Protein AF-A0A8T3MJB3-F1 (afdb_monomer_lite)

Radius of gyration: 15.02 Å; chains: 1; bounding box: 34×28×43 Å

Secondary structure (DSSP, 8-state):
---S--EEEES---HHHHHHHHHHHHHHSTT-EEEE-----SS-SS-BHHHHHHHHHHHHHHHHHTTT--SEEE-----B--SSS-TT-

Structure (mmCIF, N/CA/C/O backbone):
data_AF-A0A8T3MJB3-F1
#
_entry.id   AF-A0A8T3MJB3-F1
#
loop_
_atom_site.group_PDB
_atom_site.id
_atom_site.type_symbol
_atom_site.label_atom_id
_atom_site.label_alt_id
_atom_site.label_comp_id
_atom_site.label_asym_id
_atom_site.label_entity_id
_atom_site.label_seq_id
_atom_site.pdbx_PDB_ins_code
_atom_site.Cartn_x
_atom_site.Cartn_y
_atom_site.Cartn_z
_atom_site.occupancy
_atom_site.B_iso_or_equiv
_atom_site.auth_seq_id
_atom_site.auth_comp_id
_atom_site.auth_asym_id
_atom_site.auth_atom_id
_atom_site.pdbx_PDB_model_num
ATOM 1 N N . MET A 1 1 ? 0.015 -16.822 15.514 1.00 66.69 1 MET A N 1
ATOM 2 C CA . MET A 1 1 ? -0.677 -15.801 16.326 1.00 66.69 1 MET A CA 1
ATOM 3 C C . MET A 1 1 ? -1.033 -14.631 15.425 1.00 66.69 1 MET A C 1
ATOM 5 O O . MET A 1 1 ? -0.201 -14.314 14.581 1.00 66.69 1 MET A O 1
ATOM 9 N N . PRO A 1 2 ? -2.235 -14.044 15.543 1.00 77.88 2 PRO A N 1
ATOM 10 C CA . PRO A 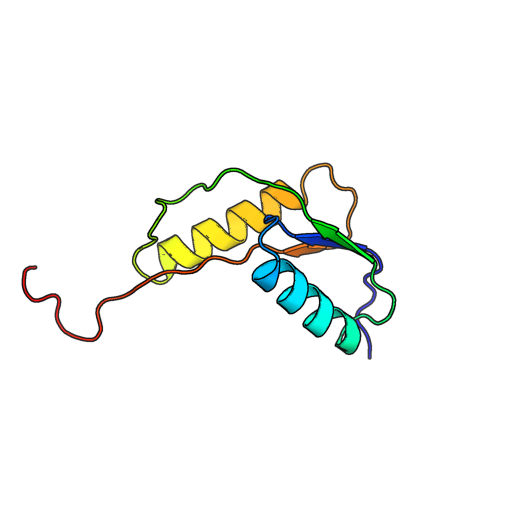1 2 ? -2.565 -12.814 14.828 1.00 77.88 2 PRO A CA 1
ATOM 11 C C . PRO A 1 2 ? -1.707 -11.646 15.337 1.00 77.88 2 PRO A C 1
ATOM 13 O O . PRO A 1 2 ? -1.288 -11.637 16.495 1.00 77.88 2 PRO A O 1
ATOM 16 N N . LEU A 1 3 ? -1.421 -10.685 14.460 1.00 86.69 3 LEU A N 1
ATOM 17 C CA . LEU A 1 3 ? -0.697 -9.461 14.796 1.00 86.69 3 LEU A CA 1
ATOM 18 C C . LEU A 1 3 ? -1.533 -8.608 15.761 1.00 86.69 3 LEU A C 1
ATOM 20 O O . LEU A 1 3 ? -2.745 -8.479 15.589 1.00 86.69 3 LEU A O 1
ATOM 24 N N . ALA A 1 4 ? -0.879 -7.986 16.741 1.00 89.94 4 ALA A N 1
ATOM 25 C CA . ALA A 1 4 ? -1.505 -7.057 17.683 1.00 89.94 4 ALA A CA 1
ATOM 26 C C . ALA A 1 4 ? -1.668 -5.657 17.056 1.00 89.94 4 ALA A C 1
ATOM 28 O O . ALA A 1 4 ? -1.054 -4.692 17.496 1.00 89.94 4 ALA A O 1
ATOM 29 N N . VAL A 1 5 ? -2.450 -5.576 15.978 1.00 93.88 5 VAL A N 1
ATOM 30 C CA . VAL A 1 5 ? -2.709 -4.356 15.199 1.00 93.88 5 VAL A CA 1
ATOM 31 C C . VAL A 1 5 ? -4.216 -4.217 15.026 1.00 93.88 5 VAL A C 1
ATOM 33 O O . VAL A 1 5 ? -4.878 -5.139 14.553 1.00 93.88 5 VAL A O 1
ATOM 36 N N . SER A 1 6 ? -4.756 -3.058 15.386 1.00 95.81 6 SER A N 1
ATOM 37 C CA . SER A 1 6 ? -6.195 -2.776 15.394 1.00 95.81 6 SER A CA 1
ATOM 38 C C . SER A 1 6 ? -6.625 -1.787 14.309 1.00 95.81 6 SER A C 1
ATOM 40 O O . SER A 1 6 ? -7.790 -1.773 13.916 1.00 95.81 6 SER A O 1
ATOM 42 N N . SER A 1 7 ? -5.689 -1.009 13.765 1.00 98.25 7 SER A N 1
ATOM 43 C CA . SER A 1 7 ? -5.963 -0.002 12.742 1.00 98.25 7 SER A CA 1
ATOM 44 C C . SER A 1 7 ? -4.841 0.102 11.708 1.00 98.25 7 SER A C 1
ATOM 46 O O . SER A 1 7 ? -3.656 0.015 12.023 1.00 98.25 7 SER A O 1
ATOM 48 N N . ALA A 1 8 ? -5.211 0.292 10.447 1.00 98.44 8 ALA A N 1
ATOM 49 C CA . ALA A 1 8 ? -4.277 0.452 9.345 1.00 98.44 8 ALA A CA 1
ATOM 50 C C . ALA A 1 8 ? -4.772 1.508 8.359 1.00 98.44 8 ALA A C 1
ATOM 52 O O . ALA A 1 8 ? -5.972 1.636 8.109 1.00 98.44 8 ALA A O 1
ATOM 53 N N . VAL A 1 9 ? -3.837 2.222 7.743 1.00 98.75 9 VAL A N 1
ATOM 54 C CA . VAL A 1 9 ? -4.124 3.229 6.720 1.00 98.75 9 VAL A CA 1
ATOM 55 C C . VAL A 1 9 ? -3.364 2.922 5.433 1.00 98.75 9 VAL A C 1
ATOM 57 O O . VAL A 1 9 ? -2.175 2.610 5.452 1.00 98.75 9 VAL A O 1
ATOM 60 N N . VAL A 1 10 ? -4.047 3.002 4.291 1.00 98.69 10 VAL A N 1
ATOM 61 C CA . VAL A 1 10 ? -3.453 2.805 2.961 1.00 98.69 10 VAL A CA 1
ATOM 62 C C . VAL A 1 10 ? -3.217 4.159 2.297 1.00 98.69 10 VAL A C 1
ATOM 64 O O . VAL A 1 10 ? -4.160 4.919 2.090 1.00 98.69 10 VAL A O 1
ATOM 67 N N . GLY A 1 11 ? -1.977 4.439 1.892 1.00 98.12 11 GLY A N 1
ATOM 68 C CA . GLY A 1 11 ? -1.572 5.627 1.128 1.00 98.12 11 GLY A CA 1
ATOM 69 C C . GLY A 1 11 ? -1.971 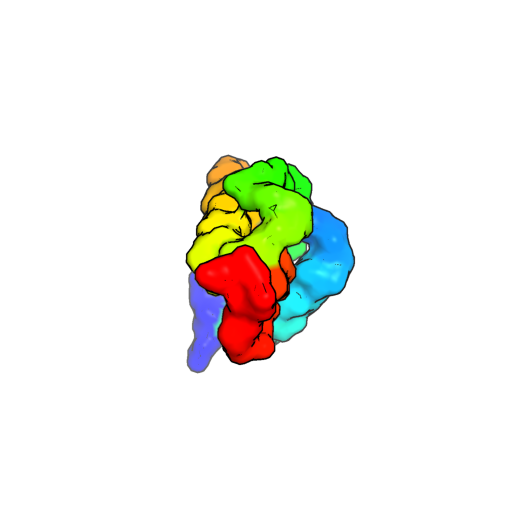5.582 -0.348 1.00 98.12 11 GLY A C 1
ATOM 70 O O . GLY A 1 11 ? -1.169 5.883 -1.237 1.00 98.12 11 GLY A O 1
ATOM 71 N N . SER A 1 12 ? -3.188 5.126 -0.632 1.00 97.56 12 SER A N 1
ATOM 72 C CA . SER A 1 12 ? -3.808 5.142 -1.951 1.00 97.56 12 SER A CA 1
ATOM 73 C C . SER A 1 12 ? -5.315 4.947 -1.818 1.00 97.56 12 SER A C 1
ATOM 75 O O . SER A 1 12 ? -5.767 4.117 -1.036 1.00 97.56 12 SER A O 1
ATOM 77 N N . THR A 1 13 ? -6.091 5.643 -2.647 1.00 97.56 13 THR A N 1
ATOM 78 C CA . THR A 1 13 ? -7.535 5.412 -2.814 1.00 97.56 13 THR A CA 1
ATOM 79 C C . THR A 1 13 ? -7.858 4.449 -3.962 1.00 97.56 13 THR A C 1
ATOM 81 O O . THR A 1 13 ? -9.027 4.234 -4.268 1.00 97.56 13 THR A O 1
ATOM 84 N N . ASN A 1 14 ? -6.847 3.844 -4.603 1.00 97.50 14 ASN A N 1
ATOM 85 C CA . ASN A 1 14 ? -7.068 2.853 -5.654 1.00 97.50 14 ASN A CA 1
ATOM 86 C C . ASN A 1 14 ? -7.754 1.597 -5.064 1.00 97.50 14 ASN A C 1
ATOM 88 O O . ASN A 1 14 ? -7.170 0.960 -4.178 1.00 97.50 14 ASN A O 1
ATOM 92 N N . PRO A 1 15 ? -8.937 1.190 -5.569 1.00 98.00 15 PRO A N 1
ATOM 93 C CA . PRO A 1 15 ? -9.700 0.079 -4.999 1.00 98.00 15 PRO A CA 1
ATOM 94 C C . PRO A 1 15 ? -8.931 -1.245 -4.932 1.00 98.00 15 PRO A C 1
ATOM 96 O O . PRO A 1 15 ? -9.047 -1.961 -3.940 1.00 98.00 15 PRO A O 1
ATOM 99 N N . ALA A 1 16 ? -8.106 -1.555 -5.937 1.00 97.88 16 ALA A N 1
ATOM 100 C CA . ALA A 1 16 ? -7.329 -2.792 -5.971 1.00 97.88 16 ALA A CA 1
ATOM 101 C C . ALA A 1 16 ? -6.242 -2.810 -4.885 1.00 97.88 16 ALA A C 1
ATOM 103 O O . ALA A 1 16 ? -6.093 -3.804 -4.173 1.00 97.88 16 ALA A O 1
ATOM 104 N N . LYS A 1 17 ? -5.531 -1.687 -4.696 1.00 97.62 17 LYS A N 1
ATOM 105 C CA . LYS A 1 17 ? -4.503 -1.553 -3.647 1.00 97.62 17 LYS A CA 1
ATOM 106 C C . LYS A 1 17 ? -5.126 -1.677 -2.251 1.00 97.62 17 LYS A C 1
ATOM 108 O O . LYS A 1 17 ? -4.608 -2.402 -1.405 1.00 97.62 17 LYS A O 1
ATOM 113 N N . VAL A 1 18 ? -6.269 -1.025 -2.025 1.00 98.56 18 VAL A N 1
ATOM 114 C CA . VAL A 1 18 ? -6.995 -1.103 -0.746 1.00 98.56 18 VAL A CA 1
ATOM 115 C C . VAL A 1 18 ? -7.513 -2.523 -0.488 1.00 98.56 18 VAL A C 1
ATOM 117 O O . VAL A 1 18 ? -7.362 -3.038 0.620 1.00 98.56 18 VAL A O 1
ATOM 120 N N . ALA A 1 19 ? -8.089 -3.180 -1.498 1.00 98.44 19 ALA A N 1
ATOM 121 C CA . ALA A 1 19 ? -8.590 -4.548 -1.378 1.00 98.44 19 ALA A CA 1
ATOM 122 C C . ALA A 1 19 ? -7.474 -5.552 -1.046 1.00 98.44 19 ALA A C 1
ATOM 124 O O . ALA A 1 19 ? -7.669 -6.408 -0.183 1.00 98.44 19 ALA A O 1
ATOM 125 N N . ALA A 1 20 ? -6.292 -5.411 -1.656 1.00 98.38 20 ALA A N 1
ATOM 126 C CA . ALA A 1 20 ? -5.136 -6.259 -1.365 1.00 98.38 20 ALA A CA 1
ATOM 127 C C . ALA A 1 20 ? -4.701 -6.165 0.111 1.00 98.38 20 ALA A C 1
ATOM 129 O O . ALA A 1 20 ? -4.475 -7.189 0.766 1.00 98.38 20 ALA A O 1
ATOM 130 N N . VAL A 1 21 ? -4.654 -4.948 0.668 1.00 98.31 21 VAL A N 1
ATOM 131 C CA . VAL A 1 21 ? -4.328 -4.735 2.090 1.00 98.31 21 VAL A CA 1
ATOM 132 C C . V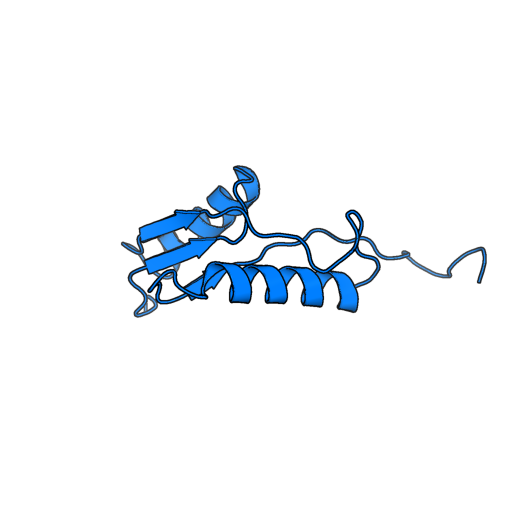AL A 1 21 ? -5.412 -5.323 2.995 1.00 98.31 21 VAL A C 1
ATOM 134 O O . VAL A 1 21 ? -5.090 -6.048 3.936 1.00 98.31 21 VAL A O 1
ATOM 137 N N . ARG A 1 22 ? -6.697 -5.091 2.687 1.00 98.38 22 ARG A N 1
ATOM 138 C CA . ARG A 1 22 ? -7.819 -5.667 3.452 1.00 98.38 22 ARG A CA 1
ATOM 139 C C . ARG A 1 22 ? -7.773 -7.192 3.484 1.00 98.38 22 ARG A C 1
ATOM 141 O O . ARG A 1 22 ? -7.903 -7.772 4.556 1.00 98.38 22 ARG A O 1
ATOM 148 N N . ALA A 1 23 ? -7.560 -7.839 2.339 1.00 98.19 23 ALA A N 1
ATOM 149 C CA . ALA A 1 23 ? -7.486 -9.296 2.251 1.00 98.19 23 ALA A CA 1
ATOM 150 C C . ALA A 1 23 ? -6.308 -9.866 3.059 1.00 98.19 23 ALA A C 1
ATOM 152 O O . ALA A 1 23 ? -6.436 -10.904 3.710 1.00 98.19 23 ALA A O 1
ATOM 153 N N . THR A 1 24 ? -5.175 -9.161 3.059 1.00 97.44 24 THR A N 1
ATOM 154 C CA . THR A 1 24 ? -3.990 -9.540 3.838 1.00 97.44 24 THR A CA 1
ATOM 155 C C . THR A 1 24 ? -4.254 -9.422 5.342 1.00 97.44 24 THR A C 1
ATOM 157 O O . THR A 1 24 ? -4.036 -10.378 6.090 1.00 97.44 24 THR A O 1
ATOM 160 N N . LEU A 1 25 ? -4.794 -8.287 5.797 1.00 97.56 25 LEU A N 1
ATOM 161 C CA . LEU A 1 25 ? -5.074 -8.056 7.218 1.00 97.56 25 LEU A CA 1
ATOM 162 C C . LEU A 1 25 ? -6.233 -8.903 7.744 1.00 97.56 25 LEU A C 1
ATOM 164 O O . LEU A 1 25 ? -6.179 -9.323 8.892 1.00 97.56 25 LEU A O 1
ATOM 168 N N . ALA A 1 26 ? -7.210 -9.274 6.915 1.00 96.44 26 ALA A N 1
ATOM 169 C CA . ALA A 1 26 ? -8.257 -10.218 7.311 1.00 96.44 26 ALA A CA 1
ATOM 170 C C . ALA A 1 26 ? -7.691 -11.567 7.796 1.00 96.44 26 ALA A C 1
ATOM 172 O O . ALA A 1 26 ? -8.305 -12.231 8.628 1.00 96.44 26 ALA A O 1
ATOM 173 N N . ARG A 1 27 ? -6.514 -11.967 7.294 1.00 95.81 27 ARG A N 1
ATOM 174 C CA . ARG A 1 27 ? -5.819 -13.199 7.694 1.00 95.81 27 ARG A CA 1
ATOM 175 C C . ARG A 1 27 ? -4.827 -12.970 8.833 1.00 95.81 27 ARG A C 1
ATOM 177 O O . ARG A 1 27 ? -4.715 -13.818 9.713 1.00 95.81 27 ARG A O 1
ATOM 184 N N . LEU A 1 28 ? -4.081 -11.864 8.791 1.00 96.44 28 LEU A N 1
ATOM 185 C CA . LEU A 1 28 ? -2.965 -11.612 9.711 1.00 96.44 28 LEU A CA 1
ATOM 186 C C . LEU A 1 28 ? -3.367 -10.858 10.983 1.00 96.44 28 LEU A C 1
ATOM 188 O O . LEU A 1 28 ? -2.771 -11.092 12.029 1.00 96.44 28 LEU A O 1
ATOM 192 N N . ALA A 1 29 ? -4.360 -9.977 10.902 1.00 96.69 29 ALA A N 1
ATOM 193 C CA . ALA A 1 29 ? -4.881 -9.167 12.000 1.00 96.69 29 ALA A CA 1
ATOM 194 C C . ALA A 1 29 ? -6.420 -9.078 11.906 1.00 96.69 29 ALA A C 1
ATOM 196 O O . ALA A 1 29 ? -6.963 -8.017 11.573 1.00 96.69 29 ALA A O 1
ATOM 197 N N . PRO A 1 30 ? -7.149 -10.192 12.129 1.00 95.38 30 PRO A N 1
ATOM 198 C CA . PRO A 1 30 ? -8.607 -10.182 12.078 1.00 95.38 30 PRO A CA 1
ATOM 199 C C . PRO A 1 30 ? -9.181 -9.100 13.004 1.00 95.38 30 PRO A C 1
ATOM 201 O O . PRO A 1 30 ? -8.807 -9.021 14.170 1.00 95.38 30 PRO A O 1
ATOM 204 N N . GLY A 1 31 ? -10.080 -8.262 12.482 1.00 93.75 31 GLY A N 1
ATOM 205 C CA . GLY A 1 31 ? -10.647 -7.122 13.213 1.00 93.75 31 GLY A CA 1
ATOM 206 C C . GLY A 1 31 ? -9.902 -5.794 13.030 1.00 93.75 31 GLY A C 1
ATOM 207 O O . GLY A 1 31 ? -10.409 -4.768 13.474 1.00 93.75 31 GLY A O 1
ATOM 208 N N . CYS A 1 32 ? -8.758 -5.773 12.337 1.00 97.62 32 CYS A N 1
ATOM 209 C CA . CYS A 1 32 ? -8.063 -4.532 12.003 1.00 97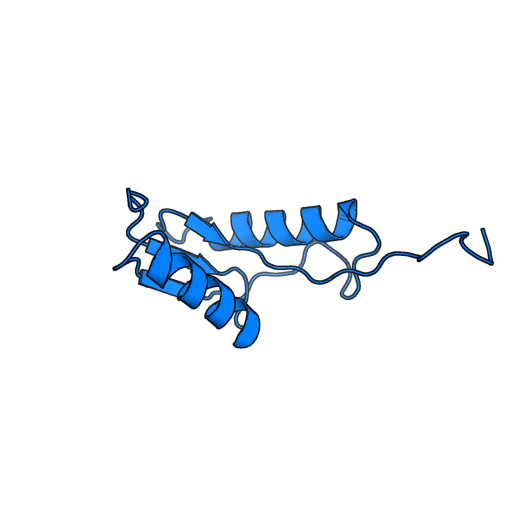.62 32 CYS A CA 1
ATOM 210 C C . CYS A 1 32 ? -8.912 -3.646 11.069 1.00 97.62 32 CYS A C 1
ATOM 212 O O . CYS A 1 32 ? -9.283 -4.048 9.959 1.00 97.62 32 CYS A O 1
ATOM 214 N N . ALA A 1 33 ? -9.209 -2.423 11.507 1.00 98.00 33 ALA A N 1
ATOM 215 C CA . ALA A 1 33 ? -9.912 -1.431 10.707 1.00 98.00 33 ALA A CA 1
ATOM 216 C C . ALA A 1 33 ? -8.967 -0.824 9.661 1.00 98.00 33 ALA A C 1
ATOM 218 O O . ALA A 1 33 ? -7.948 -0.233 10.005 1.00 98.00 33 ALA A O 1
ATOM 219 N N . VAL A 1 34 ? -9.321 -0.935 8.379 1.00 98.50 34 VAL A N 1
ATOM 220 C CA . VAL A 1 34 ? -8.524 -0.372 7.276 1.00 98.50 34 VAL A CA 1
ATOM 221 C C . VAL A 1 34 ? -9.196 0.882 6.722 1.00 98.50 34 VAL A C 1
ATOM 223 O O . VAL A 1 34 ? -10.347 0.820 6.276 1.00 98.50 34 VAL A O 1
ATOM 226 N N . THR A 1 35 ? -8.470 1.996 6.693 1.00 98.38 35 THR A N 1
ATOM 227 C CA . THR A 1 35 ? -8.850 3.249 6.023 1.00 98.38 35 THR A CA 1
ATOM 228 C C . THR A 1 35 ? -7.919 3.535 4.841 1.00 98.38 35 THR A C 1
ATOM 230 O O . THR A 1 35 ? -6.889 2.883 4.665 1.00 98.38 35 THR A O 1
ATOM 233 N N . ALA A 1 36 ? -8.303 4.470 3.973 1.00 98.31 36 ALA A N 1
ATOM 234 C CA . ALA A 1 36 ? -7.543 4.817 2.778 1.00 98.31 36 ALA A CA 1
ATOM 235 C C . ALA A 1 36 ? -7.473 6.335 2.624 1.00 98.31 36 ALA A C 1
ATOM 237 O O . ALA A 1 36 ? -8.478 7.023 2.804 1.00 98.31 36 ALA A O 1
ATOM 238 N N . VAL A 1 37 ? -6.297 6.845 2.271 1.00 97.88 37 VAL A N 1
ATOM 239 C CA . VAL A 1 37 ? -6.042 8.274 2.083 1.00 97.88 37 VAL A CA 1
ATOM 240 C C . VAL A 1 37 ? -5.254 8.500 0.799 1.00 97.88 37 VAL A C 1
ATOM 242 O O . VAL A 1 37 ? -4.395 7.703 0.417 1.00 97.88 37 VAL A O 1
ATOM 245 N N . SER A 1 38 ? -5.561 9.593 0.105 1.00 96.81 38 SER A N 1
ATOM 246 C CA . SER A 1 38 ? -4.773 10.012 -1.051 1.00 96.81 38 SER A CA 1
ATOM 247 C C . SER A 1 38 ? -3.518 10.729 -0.566 1.00 96.81 38 SER A C 1
ATOM 249 O O . SER A 1 38 ? -3.607 11.694 0.190 1.00 96.81 38 SER A O 1
ATOM 251 N N . VAL A 1 39 ? -2.352 10.264 -1.009 1.00 96.06 39 VAL A N 1
ATOM 252 C CA . VAL A 1 39 ? -1.056 10.897 -0.736 1.00 96.06 39 VAL A CA 1
ATOM 253 C C . VAL A 1 39 ? -0.324 11.143 -2.049 1.00 96.06 39 VAL A C 1
ATOM 255 O O . VAL A 1 39 ? -0.463 10.383 -3.016 1.00 96.06 39 VAL A O 1
ATOM 258 N N . ARG A 1 40 ? 0.459 12.222 -2.083 1.00 92.88 40 ARG A N 1
ATOM 259 C CA . ARG A 1 40 ? 1.237 12.611 -3.262 1.00 92.88 40 ARG A CA 1
ATOM 260 C C . ARG A 1 40 ? 2.350 11.581 -3.509 1.00 92.88 40 ARG A C 1
ATOM 262 O O . ARG A 1 40 ? 2.983 11.131 -2.557 1.00 92.88 40 ARG A O 1
ATOM 269 N N . SER A 1 41 ? 2.576 11.207 -4.770 1.00 86.38 41 SER A N 1
ATOM 270 C CA . SER A 1 41 ? 3.735 10.381 -5.132 1.00 86.38 41 SER A CA 1
ATOM 271 C C . SER A 1 41 ? 5.027 11.166 -4.908 1.00 86.38 41 SER A C 1
ATOM 273 O O . SER A 1 41 ? 5.063 12.375 -5.142 1.00 86.38 41 SER A O 1
ATOM 275 N N . THR A 1 42 ? 6.084 10.482 -4.478 1.00 88.75 42 THR A N 1
ATOM 276 C CA . THR A 1 42 ? 7.446 11.041 -4.381 1.00 88.75 42 THR A CA 1
ATOM 277 C C . THR A 1 42 ? 8.372 10.507 -5.473 1.00 88.75 42 THR A C 1
ATOM 279 O O . THR A 1 42 ? 9.579 10.736 -5.436 1.00 88.75 42 THR A O 1
ATOM 282 N N . VAL A 1 43 ? 7.818 9.743 -6.408 1.00 92.31 43 VAL A N 1
ATOM 283 C CA . VAL A 1 43 ? 8.498 9.155 -7.562 1.00 92.31 43 VAL A CA 1
ATOM 284 C C . VAL A 1 43 ? 7.692 9.463 -8.825 1.00 92.31 43 VAL A C 1
ATOM 286 O O . VAL A 1 43 ? 6.508 9.804 -8.696 1.00 92.31 43 VAL A O 1
ATOM 289 N N . PRO A 1 44 ? 8.300 9.379 -10.022 1.00 90.88 44 PRO A N 1
ATOM 290 C CA . PRO A 1 44 ? 7.575 9.535 -11.280 1.00 90.88 44 PRO A CA 1
ATOM 291 C C . PRO A 1 44 ? 6.371 8.592 -11.370 1.00 90.88 44 PRO A C 1
ATOM 293 O O . PRO A 1 44 ? 6.336 7.559 -10.702 1.00 90.88 44 PRO A O 1
ATOM 296 N N . ASP A 1 45 ? 5.411 8.920 -12.237 1.00 88.69 45 ASP A N 1
ATOM 297 C CA . ASP A 1 45 ? 4.220 8.083 -12.455 1.00 88.69 45 ASP A CA 1
ATOM 298 C C . ASP A 1 45 ? 4.579 6.654 -12.899 1.00 88.69 45 ASP A C 1
ATOM 300 O O . ASP A 1 45 ? 3.839 5.715 -12.610 1.00 88.69 45 ASP A O 1
ATOM 304 N N . GLN A 1 46 ? 5.739 6.489 -13.545 1.00 92.31 46 GLN A N 1
ATOM 305 C CA . GLN A 1 46 ? 6.350 5.200 -13.850 1.00 92.31 46 GLN A CA 1
ATOM 306 C C . GLN A 1 46 ? 7.720 5.081 -13.155 1.00 92.31 46 GLN A C 1
ATOM 308 O O . GLN A 1 46 ? 8.727 5.494 -13.732 1.00 92.31 46 GLN A O 1
ATOM 313 N N . PRO A 1 47 ? 7.786 4.518 -11.935 1.00 93.62 47 PRO A N 1
ATOM 314 C CA . PRO A 1 47 ? 9.048 4.214 -11.263 1.00 93.62 47 PRO A CA 1
ATOM 315 C C . PRO A 1 47 ? 9.863 3.192 -12.057 1.00 93.62 47 PRO A C 1
ATOM 317 O O . PRO A 1 47 ? 9.295 2.207 -12.554 1.00 93.62 47 PRO A O 1
ATOM 320 N N . PHE A 1 48 ? 11.177 3.415 -12.149 1.00 95.12 48 PHE A N 1
ATOM 321 C CA . PHE A 1 48 ? 12.099 2.514 -12.832 1.00 95.12 48 PHE A CA 1
ATOM 322 C C . PHE A 1 48 ? 13.031 1.800 -11.847 1.00 95.12 48 PHE A C 1
ATOM 324 O O . PHE A 1 48 ? 13.782 2.419 -11.096 1.00 95.12 48 PHE A O 1
ATOM 331 N N . GLY A 1 49 ? 13.014 0.472 -11.883 1.00 94.19 49 GLY A N 1
ATOM 332 C CA . GLY A 1 49 ? 13.783 -0.392 -11.002 1.00 94.19 49 GLY A CA 1
ATOM 333 C C . GLY A 1 49 ? 13.231 -0.471 -9.577 1.00 94.19 49 GLY A C 1
ATOM 334 O O . GLY A 1 49 ? 12.337 0.273 -9.153 1.00 94.19 49 GLY A O 1
ATOM 335 N N . ASP A 1 50 ? 13.796 -1.404 -8.817 1.00 94.62 50 ASP A N 1
ATOM 336 C CA . ASP A 1 50 ? 13.338 -1.718 -7.463 1.00 94.62 50 ASP A CA 1
ATOM 337 C C . ASP A 1 50 ? 13.527 -0.546 -6.499 1.00 94.62 50 ASP A C 1
ATOM 339 O O . ASP A 1 50 ? 12.684 -0.315 -5.634 1.00 94.62 50 ASP A O 1
ATOM 343 N N . GLU A 1 51 ? 14.603 0.228 -6.664 1.00 95.12 51 GLU A N 1
ATOM 344 C CA . GLU A 1 51 ? 14.933 1.324 -5.752 1.00 95.12 51 GLU A CA 1
ATOM 345 C C . GLU A 1 51 ? 13.870 2.425 -5.770 1.00 95.12 51 GLU A C 1
ATOM 347 O O . GLU A 1 51 ? 13.386 2.848 -4.718 1.00 95.12 51 GLU A O 1
ATOM 352 N N . GLU A 1 52 ? 13.456 2.872 -6.957 1.00 95.94 52 GLU A N 1
ATOM 353 C CA . GLU A 1 52 ? 12.411 3.887 -7.074 1.00 95.94 52 GLU A CA 1
ATOM 354 C C . GLU A 1 52 ? 11.056 3.352 -6.628 1.00 95.94 52 GLU A C 1
ATOM 356 O O . GLU A 1 52 ? 10.338 4.021 -5.885 1.00 95.94 52 GLU A O 1
ATOM 361 N N . THR A 1 53 ? 10.731 2.122 -7.024 1.00 96.75 53 THR A N 1
ATOM 362 C CA . THR A 1 53 ? 9.468 1.472 -6.662 1.00 96.75 53 THR A CA 1
ATOM 363 C C . THR A 1 53 ? 9.337 1.344 -5.143 1.00 96.75 53 THR A C 1
ATOM 365 O O . THR A 1 53 ? 8.323 1.747 -4.563 1.00 96.75 53 THR A O 1
ATOM 368 N N . ARG A 1 54 ? 10.394 0.870 -4.471 1.00 97.00 54 ARG A N 1
ATOM 369 C CA . ARG A 1 54 ? 10.466 0.772 -3.008 1.00 97.00 54 ARG A CA 1
ATOM 370 C C . ARG A 1 54 ? 10.365 2.146 -2.357 1.00 97.00 54 ARG A C 1
ATOM 372 O O . ARG A 1 54 ? 9.549 2.327 -1.455 1.00 97.00 54 ARG A O 1
ATOM 379 N N . ARG A 1 55 ? 11.145 3.126 -2.824 1.00 97.69 55 ARG A N 1
ATOM 380 C CA . ARG A 1 55 ? 11.128 4.495 -2.288 1.00 97.69 55 ARG A CA 1
ATOM 381 C C . ARG A 1 55 ? 9.728 5.110 -2.359 1.00 97.69 55 ARG A C 1
ATOM 383 O O . ARG A 1 55 ? 9.285 5.708 -1.380 1.00 97.69 55 ARG A O 1
ATOM 390 N N . GLY A 1 56 ? 9.026 4.937 -3.481 1.00 97.56 56 GLY A N 1
ATOM 391 C CA . GLY A 1 56 ? 7.642 5.385 -3.658 1.00 97.56 56 GLY A CA 1
ATOM 392 C C . GLY A 1 56 ? 6.680 4.707 -2.682 1.00 97.56 56 GLY A C 1
ATOM 393 O O . GLY A 1 56 ? 5.943 5.387 -1.964 1.00 97.56 56 GLY A O 1
ATOM 394 N N . ALA A 1 57 ? 6.740 3.376 -2.581 1.00 98.00 57 ALA A N 1
ATOM 395 C CA . ALA A 1 57 ? 5.914 2.608 -1.653 1.00 98.00 57 ALA A CA 1
ATOM 396 C C . ALA A 1 57 ? 6.132 3.040 -0.192 1.00 98.00 57 ALA A C 1
ATOM 398 O O . ALA A 1 57 ? 5.174 3.344 0.520 1.00 98.00 57 ALA A O 1
ATOM 399 N N . GLU A 1 58 ? 7.381 3.146 0.258 1.00 98.06 58 GLU A N 1
ATOM 400 C CA . GLU A 1 58 ? 7.678 3.555 1.629 1.00 98.06 58 GLU A CA 1
ATOM 401 C C . GLU A 1 58 ? 7.247 4.997 1.925 1.00 98.06 58 GLU A C 1
ATOM 403 O O . GLU A 1 58 ? 6.712 5.278 3.000 1.00 98.06 58 GLU A O 1
ATOM 408 N N . ALA A 1 59 ? 7.458 5.922 0.984 1.00 97.81 59 ALA A N 1
ATOM 409 C CA . ALA A 1 59 ? 7.032 7.308 1.141 1.00 97.81 59 ALA A CA 1
ATOM 410 C C . ALA A 1 59 ? 5.509 7.413 1.285 1.00 97.81 59 ALA A C 1
ATOM 412 O O . ALA A 1 59 ? 5.029 8.129 2.166 1.00 97.81 59 ALA A O 1
ATOM 413 N N . ARG A 1 60 ? 4.746 6.645 0.495 1.00 97.69 60 ARG A N 1
ATOM 414 C CA . ARG A 1 60 ? 3.284 6.565 0.631 1.00 97.69 60 ARG A CA 1
ATOM 415 C C . ARG A 1 60 ? 2.861 6.011 1.984 1.00 97.69 60 ARG A C 1
ATOM 417 O O . ARG A 1 60 ? 1.965 6.577 2.604 1.00 97.69 60 ARG A O 1
ATOM 424 N N . ALA A 1 61 ? 3.499 4.934 2.442 1.00 98.31 61 ALA A N 1
ATOM 425 C CA . ALA A 1 61 ? 3.209 4.326 3.738 1.00 98.31 61 ALA A CA 1
ATOM 426 C C . ALA A 1 61 ? 3.432 5.326 4.881 1.00 98.31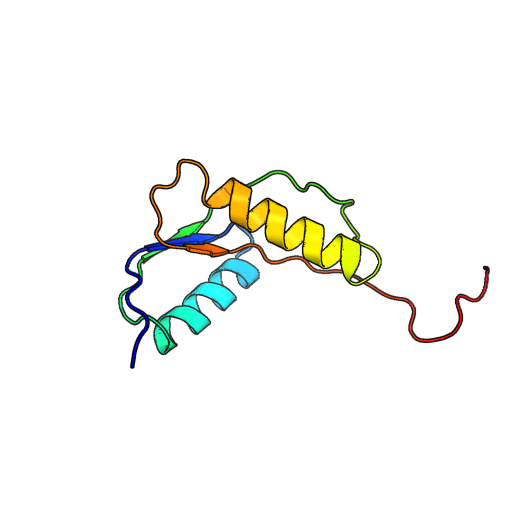 61 ALA A C 1
ATOM 428 O O . ALA A 1 61 ? 2.547 5.529 5.711 1.00 98.31 61 ALA A O 1
ATOM 429 N N . ARG A 1 62 ? 4.592 6.000 4.882 1.00 98.00 62 ARG A N 1
ATOM 430 C CA . ARG A 1 62 ? 4.956 7.006 5.890 1.00 98.00 62 ARG A CA 1
ATOM 431 C C . ARG A 1 62 ? 4.024 8.215 5.857 1.00 98.00 62 ARG A C 1
ATOM 433 O O . ARG A 1 62 ? 3.557 8.640 6.909 1.00 98.00 62 ARG A O 1
ATOM 440 N N . ALA A 1 63 ? 3.719 8.739 4.670 1.00 97.81 63 ALA A N 1
ATOM 441 C CA . ALA A 1 63 ? 2.819 9.880 4.511 1.00 97.81 63 ALA A CA 1
ATOM 442 C C . ALA A 1 63 ? 1.385 9.562 4.954 1.00 97.81 63 ALA A C 1
ATOM 444 O O . ALA A 1 63 ? 0.738 10.407 5.557 1.00 97.81 63 ALA A O 1
ATOM 445 N N . ALA A 1 64 ? 0.898 8.351 4.675 1.00 97.94 64 ALA A N 1
ATOM 446 C CA . ALA A 1 64 ? -0.425 7.918 5.108 1.00 97.94 64 ALA A CA 1
ATOM 447 C C . ALA A 1 64 ? -0.496 7.735 6.625 1.00 97.94 64 ALA A C 1
ATOM 449 O O . ALA A 1 64 ? -1.486 8.111 7.243 1.00 97.94 64 ALA A O 1
ATOM 450 N N . LEU A 1 65 ? 0.557 7.169 7.221 1.00 98.25 65 LEU A N 1
ATOM 451 C CA . LEU A 1 65 ? 0.632 6.949 8.660 1.00 98.25 65 LEU A CA 1
ATOM 452 C C . LEU A 1 65 ? 0.711 8.271 9.433 1.00 98.25 65 LEU A C 1
ATOM 454 O O . LEU A 1 65 ? 0.072 8.409 10.479 1.00 98.25 65 LEU A O 1
ATOM 458 N N . ALA A 1 66 ? 1.450 9.249 8.903 1.00 96.62 66 ALA A N 1
ATOM 459 C CA . ALA A 1 66 ? 1.617 10.564 9.505 1.00 96.62 66 ALA A CA 1
ATOM 460 C C . ALA A 1 66 ? 0.260 11.249 9.750 1.00 96.62 66 ALA A C 1
ATOM 462 O O . ALA A 1 66 ? -0.474 11.574 8.822 1.00 96.62 66 ALA A O 1
ATOM 463 N N . GLY A 1 67 ? -0.079 11.468 11.023 1.00 87.06 67 GLY A N 1
ATOM 464 C CA . GLY A 1 67 ? -1.325 12.128 11.426 1.00 87.06 67 GLY A CA 1
ATOM 465 C C . GLY A 1 67 ? -2.587 11.257 11.360 1.00 87.06 67 GLY A C 1
ATOM 466 O O . GLY A 1 67 ? -3.658 11.750 11.695 1.00 87.06 67 GLY A O 1
ATOM 467 N N . SER A 1 68 ? -2.485 9.978 10.977 1.00 94.44 68 SER A N 1
ATOM 468 C CA . SER A 1 68 ? -3.641 9.064 10.940 1.00 94.44 68 SER A CA 1
ATOM 469 C C . SER A 1 68 ? -4.024 8.490 12.306 1.00 94.44 68 SER A C 1
ATOM 471 O O . SER A 1 68 ? -5.171 8.099 12.501 1.00 94.44 68 SER A O 1
ATOM 473 N N . GLY A 1 69 ? -3.058 8.389 13.227 1.00 94.56 69 GLY A N 1
ATOM 474 C CA . GLY A 1 69 ? -3.218 7.655 14.486 1.00 94.56 69 GLY A CA 1
ATOM 475 C C . GLY A 1 69 ? -3.358 6.136 14.319 1.00 94.56 69 GLY A C 1
ATOM 476 O O . GLY A 1 69 ? -3.681 5.465 15.292 1.00 94.56 69 GLY A O 1
ATOM 477 N N . ALA A 1 70 ? -3.144 5.599 13.111 1.00 97.69 70 ALA A N 1
ATOM 478 C CA . ALA A 1 70 ? -3.206 4.166 12.855 1.00 97.69 70 ALA A CA 1
ATOM 479 C C . ALA A 1 70 ? -1.965 3.431 13.387 1.00 97.69 70 ALA A C 1
ATOM 481 O O . ALA A 1 70 ? -0.885 4.012 13.495 1.00 97.69 70 ALA A O 1
ATOM 482 N N . ASP A 1 71 ? -2.101 2.130 13.639 1.00 97.75 71 ASP A N 1
ATOM 483 C CA . ASP A 1 71 ? -0.994 1.275 14.085 1.00 97.75 71 ASP A CA 1
ATOM 484 C C . ASP A 1 71 ? -0.017 0.960 12.934 1.00 97.75 71 ASP A C 1
ATOM 486 O O . ASP A 1 71 ? 1.185 0.806 13.149 1.00 97.75 71 ASP A O 1
ATOM 490 N N . LEU A 1 72 ? -0.527 0.861 11.697 1.00 97.38 72 LEU A N 1
ATOM 491 C CA . LEU A 1 72 ? 0.254 0.552 10.494 1.00 97.38 72 LEU A CA 1
ATOM 492 C C . LEU A 1 72 ? -0.092 1.452 9.302 1.00 97.38 72 LEU A C 1
ATOM 494 O O . LEU A 1 72 ? -1.256 1.739 9.026 1.00 97.38 72 LEU A O 1
ATOM 498 N N . GLY A 1 73 ? 0.934 1.811 8.527 1.00 98.06 73 GLY A N 1
ATOM 499 C CA . GLY A 1 73 ? 0.803 2.477 7.231 1.00 98.06 73 GLY A CA 1
ATOM 500 C C . GLY A 1 73 ? 1.195 1.551 6.085 1.00 98.06 73 GLY A C 1
ATOM 501 O O . GLY A 1 73 ? 2.247 0.917 6.128 1.00 98.06 73 GLY A O 1
ATOM 502 N N . PHE A 1 74 ? 0.376 1.502 5.038 1.00 98.38 74 PHE A N 1
ATOM 503 C CA . PHE A 1 74 ? 0.628 0.719 3.831 1.00 98.38 74 PHE A CA 1
ATOM 504 C C . PHE A 1 74 ? 0.822 1.630 2.626 1.00 98.38 74 PHE A C 1
ATOM 506 O O . PHE A 1 74 ? -0.013 2.483 2.328 1.00 98.38 74 PHE A O 1
ATOM 513 N N . GLY A 1 75 ? 1.898 1.398 1.883 1.00 98.00 75 GLY A N 1
ATOM 514 C CA . GLY A 1 75 ? 2.133 1.999 0.580 1.00 98.00 75 GLY A CA 1
ATOM 515 C C . GLY A 1 75 ? 2.406 0.902 -0.435 1.00 98.00 75 GLY A C 1
ATOM 516 O O . GLY A 1 75 ? 3.173 -0.019 -0.173 1.00 98.00 75 GLY A O 1
ATOM 517 N N . LEU A 1 76 ? 1.707 0.968 -1.565 1.00 97.31 76 LEU A N 1
ATOM 518 C CA . LEU A 1 76 ? 1.830 0.014 -2.661 1.00 97.31 76 LEU A CA 1
ATOM 519 C C . LEU A 1 76 ? 2.160 0.806 -3.920 1.00 97.31 76 LEU A C 1
ATOM 521 O O . LEU A 1 76 ? 1.409 1.721 -4.279 1.00 97.31 76 LEU A O 1
ATOM 525 N N . GLU A 1 77 ? 3.238 0.434 -4.597 1.00 96.12 77 GLU A N 1
ATOM 526 C CA . GLU A 1 77 ? 3.702 1.076 -5.822 1.00 96.12 77 GLU A CA 1
ATOM 527 C C . GLU A 1 77 ? 3.959 0.023 -6.896 1.00 96.12 77 GLU A C 1
ATOM 529 O O . GLU A 1 77 ? 4.469 -1.055 -6.599 1.00 96.12 77 GLU A O 1
ATOM 534 N N . GLY A 1 78 ? 3.546 0.323 -8.126 1.00 94.12 78 GLY A N 1
ATOM 535 C CA . GLY A 1 78 ? 3.931 -0.467 -9.290 1.00 94.12 78 GLY A CA 1
ATOM 536 C C . GLY A 1 78 ? 5.162 0.167 -9.921 1.00 94.12 78 GLY A C 1
ATOM 537 O O . GLY A 1 78 ? 5.244 1.389 -9.985 1.00 94.12 78 GLY A O 1
ATOM 538 N N . GLY A 1 79 ? 6.094 -0.649 -10.391 1.00 94.31 79 GLY A N 1
ATOM 539 C CA . GLY A 1 79 ? 7.272 -0.195 -11.118 1.00 94.31 79 GLY A CA 1
ATOM 540 C C . GLY A 1 79 ? 7.616 -1.152 -12.245 1.00 94.31 79 GLY A C 1
ATOM 541 O O . GLY A 1 79 ? 7.032 -2.231 -12.352 1.00 94.31 79 GLY A O 1
ATOM 542 N N . VAL A 1 80 ? 8.545 -0.736 -13.096 1.00 95.25 80 VAL A N 1
ATOM 543 C CA . VAL A 1 80 ? 9.055 -1.541 -14.212 1.00 95.25 80 VAL A CA 1
ATOM 544 C C . VAL A 1 80 ? 10.565 -1.655 -14.113 1.00 95.25 80 VAL A C 1
ATOM 546 O O . VAL A 1 80 ? 11.221 -0.779 -13.561 1.00 95.25 80 VAL A O 1
ATOM 549 N N . PHE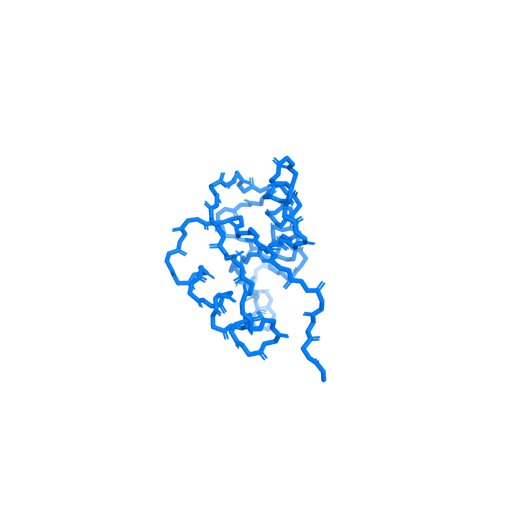 A 1 81 ? 11.126 -2.716 -14.671 1.00 91.50 81 PHE A N 1
ATOM 550 C CA . PHE A 1 81 ? 12.564 -2.899 -14.816 1.00 91.50 81 PHE A CA 1
ATOM 551 C C . PHE A 1 81 ? 12.855 -3.437 -16.218 1.00 91.50 81 PHE A C 1
ATOM 553 O O . PHE A 1 81 ? 11.963 -3.976 -16.878 1.00 91.50 81 PHE A O 1
ATOM 560 N N . PHE A 1 82 ? 14.089 -3.267 -16.692 1.00 89.19 82 PHE A N 1
ATOM 561 C CA . PHE A 1 82 ? 14.518 -3.913 -17.929 1.00 89.19 82 PHE A CA 1
ATOM 562 C C . PHE A 1 82 ? 14.756 -5.391 -17.654 1.00 89.19 82 PHE A C 1
ATOM 564 O O . PHE A 1 82 ? 15.544 -5.741 -16.776 1.00 89.19 82 PHE A O 1
ATOM 571 N N . ASP A 1 83 ? 14.096 -6.245 -18.425 1.00 85.62 83 ASP A N 1
ATOM 572 C CA . ASP A 1 83 ? 14.432 -7.659 -18.470 1.00 85.62 83 ASP A CA 1
ATOM 573 C C . ASP A 1 83 ? 15.610 -7.850 -19.438 1.00 85.62 83 ASP A C 1
ATOM 575 O O . ASP A 1 83 ? 15.450 -7.779 -20.658 1.00 85.62 83 ASP A O 1
ATOM 579 N N . GLY A 1 84 ? 16.819 -8.000 -18.890 1.00 78.69 84 GLY A N 1
ATOM 580 C CA . GLY A 1 84 ? 18.057 -8.169 -19.657 1.00 78.69 84 GLY A CA 1
ATOM 581 C C . GLY A 1 84 ? 18.868 -6.885 -19.881 1.00 78.69 84 GLY A C 1
ATOM 582 O O . GLY A 1 84 ? 18.791 -5.928 -19.111 1.00 78.69 84 GLY A O 1
ATOM 583 N N . ALA A 1 85 ? 19.720 -6.893 -20.913 1.00 71.06 85 ALA A N 1
ATOM 584 C CA . ALA A 1 85 ? 20.580 -5.756 -21.237 1.00 71.06 85 ALA A CA 1
ATOM 585 C C . ALA A 1 85 ? 19.741 -4.572 -21.731 1.00 71.06 85 ALA A C 1
ATOM 587 O O . ALA A 1 85 ? 18.865 -4.732 -22.582 1.00 71.06 85 ALA A O 1
ATOM 588 N N . VAL A 1 86 ? 20.033 -3.381 -21.209 1.00 71.12 86 VAL A N 1
ATOM 589 C CA . VAL A 1 86 ? 19.401 -2.140 -21.655 1.00 71.12 86 VAL A CA 1
ATOM 590 C C . VAL A 1 86 ? 19.851 -1.906 -23.100 1.00 71.12 86 VAL A C 1
ATOM 592 O O . VAL A 1 86 ? 21.034 -1.670 -23.308 1.00 71.12 86 VAL A O 1
ATOM 595 N N . PRO A 1 87 ? 18.985 -1.982 -24.127 1.00 59.62 87 PRO A N 1
ATOM 596 C CA . PRO A 1 87 ? 19.463 -2.051 -25.514 1.00 59.62 87 PRO A CA 1
ATOM 597 C C . PRO A 1 87 ? 20.117 -0.755 -26.026 1.00 59.62 87 PRO A C 1
ATOM 599 O O . PRO A 1 87 ? 20.574 -0.706 -27.166 1.00 59.62 87 PRO A O 1
ATOM 602 N N . TYR A 1 88 ? 20.120 0.305 -25.210 1.00 65.31 88 TYR A N 1
ATOM 603 C CA . TYR A 1 88 ? 20.504 1.664 -25.593 1.00 65.31 88 TYR A CA 1
ATOM 604 C C . TYR A 1 88 ? 21.341 2.394 -24.519 1.00 65.31 88 TYR A C 1
ATOM 606 O O . TYR A 1 88 ? 21.478 3.616 -24.594 1.00 65.31 88 TYR A O 1
ATOM 614 N N . LEU A 1 89 ? 21.873 1.666 -23.526 1.00 55.94 89 LEU A N 1
ATOM 615 C CA . LEU A 1 89 ? 22.932 2.109 -22.604 1.00 55.94 89 LEU A CA 1
ATOM 616 C C . LEU A 1 89 ? 24.088 1.111 -22.677 1.00 55.94 89 LEU A C 1
ATOM 618 O O . LEU A 1 89 ? 25.248 1.570 -22.630 1.00 55.94 89 LEU A O 1
#

Sequence (89 aa):
MPLAVSSAVVGSTNPAKVAAVRATLARLAPGCAVTAVSVRSTVPDQPFGDEETRRGAEARARAALAGSGADLGFGLEGGVFFDGAVPYL

pLDDT: mean 93.34, std 8.76, range [55.94, 98.75]

Foldseek 3Di:
DADPFAEEEELDPPPVSQVVVVVVCCPRPNNRHYYYDHDDFPAPPAAEDPVRQVVRFVVSQVVRCVPPPGPGGGGHGDYDYDPDDPPPD